Protein AF-A0A355IRQ3-F1 (afdb_monomer_lite)

Structure (mmCIF, N/CA/C/O backbone):
data_AF-A0A355IRQ3-F1
#
_entry.id   AF-A0A355IRQ3-F1
#
loop_
_atom_site.group_PDB
_atom_site.id
_atom_site.type_symbol
_atom_site.label_atom_id
_atom_site.label_alt_id
_atom_site.label_comp_id
_atom_site.label_asym_id
_atom_site.label_entity_id
_atom_site.label_seq_id
_atom_site.pdbx_PDB_ins_code
_atom_site.Cartn_x
_atom_site.Cartn_y
_atom_site.Cartn_z
_atom_site.occupancy
_atom_site.B_iso_or_equiv
_atom_site.auth_seq_id
_atom_site.auth_comp_id
_atom_site.auth_asym_id
_atom_site.auth_atom_id
_atom_site.pdbx_PDB_model_num
ATOM 1 N N . MET A 1 1 ? -15.474 -1.185 21.866 1.00 53.06 1 MET A N 1
ATOM 2 C CA . MET A 1 1 ? -15.477 -0.830 20.425 1.00 53.06 1 MET A CA 1
ATOM 3 C C . MET A 1 1 ? -15.078 -2.040 19.587 1.00 53.06 1 MET A C 1
ATOM 5 O O . MET A 1 1 ? -14.169 -2.759 19.987 1.00 53.06 1 MET A O 1
ATOM 9 N N . LYS A 1 2 ? -15.780 -2.312 18.475 1.00 56.22 2 LYS A N 1
ATOM 10 C CA . LYS A 1 2 ? -15.440 -3.408 17.547 1.00 56.22 2 LYS A CA 1
ATOM 11 C C . LYS A 1 2 ? -14.167 -3.033 16.776 1.00 56.22 2 LYS A C 1
ATOM 13 O O . LYS A 1 2 ? -14.114 -1.946 16.216 1.00 56.22 2 LYS A O 1
ATOM 18 N N . ARG A 1 3 ? -13.163 -3.917 16.748 1.00 62.28 3 ARG A N 1
ATOM 19 C CA . ARG A 1 3 ? -11.967 -3.750 15.904 1.00 62.28 3 ARG A CA 1
ATOM 20 C C . ARG A 1 3 ? -12.352 -3.965 14.442 1.00 62.28 3 ARG A C 1
ATOM 22 O O . ARG A 1 3 ? -12.977 -4.979 14.130 1.00 62.28 3 ARG A O 1
ATOM 29 N N . TYR A 1 4 ? -11.984 -3.039 13.561 1.00 71.12 4 TYR A N 1
ATOM 30 C CA . TYR A 1 4 ? -12.215 -3.179 12.126 1.00 71.12 4 TYR A CA 1
ATOM 31 C C . TYR A 1 4 ? -10.944 -3.669 11.436 1.00 71.12 4 TYR A C 1
ATOM 33 O O . TYR A 1 4 ? -9.907 -3.014 11.494 1.00 71.12 4 TYR A O 1
ATOM 41 N N . ASN A 1 5 ? -11.055 -4.808 10.756 1.00 76.19 5 ASN A N 1
ATOM 42 C CA . ASN A 1 5 ? -10.033 -5.295 9.840 1.00 76.19 5 ASN A CA 1
ATOM 43 C C . ASN A 1 5 ? -10.467 -4.937 8.417 1.00 76.19 5 ASN A C 1
ATOM 45 O O . ASN A 1 5 ? -11.593 -5.246 8.013 1.00 76.19 5 ASN A O 1
ATOM 49 N N . LEU A 1 6 ? -9.582 -4.304 7.655 1.00 80.62 6 LEU A N 1
ATOM 50 C CA . LEU A 1 6 ? -9.783 -4.012 6.244 1.00 80.62 6 LEU A CA 1
ATOM 51 C C . LEU A 1 6 ? -8.797 -4.848 5.433 1.00 80.62 6 LEU A C 1
ATOM 53 O O . LEU A 1 6 ? -7.590 -4.630 5.470 1.00 80.62 6 LEU A O 1
ATOM 57 N N . LYS A 1 7 ? -9.325 -5.838 4.718 1.00 85.12 7 LYS A N 1
ATOM 58 C CA . LYS A 1 7 ? -8.552 -6.607 3.747 1.00 85.12 7 LYS A CA 1
ATOM 59 C C . LYS A 1 7 ? -8.590 -5.861 2.417 1.00 85.12 7 LYS A C 1
ATOM 61 O O . LYS A 1 7 ? -9.678 -5.652 1.885 1.00 85.12 7 LYS A O 1
ATOM 66 N N . CYS A 1 8 ? -7.424 -5.496 1.906 1.00 82.88 8 CYS A N 1
ATOM 67 C CA . CYS A 1 8 ? -7.254 -4.829 0.623 1.00 82.88 8 CYS A CA 1
ATOM 68 C C . CYS A 1 8 ? -6.317 -5.644 -0.262 1.00 82.88 8 CYS A C 1
ATOM 70 O O . CYS A 1 8 ? -5.452 -6.377 0.227 1.00 82.88 8 CYS A O 1
ATOM 72 N N . ARG A 1 9 ? -6.489 -5.487 -1.571 1.00 84.81 9 ARG A N 1
ATOM 73 C CA . ARG A 1 9 ? -5.542 -5.982 -2.557 1.00 84.81 9 ARG A CA 1
ATOM 74 C C . ARG A 1 9 ? -4.904 -4.776 -3.208 1.00 84.81 9 ARG A C 1
ATOM 76 O O . ARG A 1 9 ? -5.582 -4.026 -3.891 1.00 84.81 9 ARG A O 1
ATOM 83 N N . ILE A 1 10 ? -3.609 -4.628 -3.004 1.00 84.81 10 ILE A N 1
ATOM 84 C CA . ILE A 1 10 ? -2.836 -3.593 -3.668 1.00 84.81 10 ILE A CA 1
ATOM 85 C C . ILE A 1 10 ? -2.338 -4.163 -4.989 1.00 84.81 10 ILE A C 1
ATOM 87 O O . ILE A 1 10 ? -1.770 -5.256 -5.020 1.00 84.81 10 ILE A O 1
ATOM 91 N N . VAL A 1 11 ? -2.564 -3.423 -6.064 1.00 83.44 11 VAL A N 1
ATOM 92 C CA . VAL A 1 11 ? -2.026 -3.694 -7.395 1.00 83.44 11 VAL A CA 1
ATOM 93 C C . VAL A 1 11 ? -1.108 -2.538 -7.749 1.00 83.44 11 VAL A C 1
ATOM 95 O O . VAL A 1 11 ? -1.532 -1.383 -7.697 1.00 83.44 11 VAL A O 1
ATOM 98 N N . ILE A 1 12 ? 0.142 -2.850 -8.073 1.00 81.69 12 ILE A N 1
ATOM 99 C CA . ILE A 1 12 ? 1.124 -1.882 -8.553 1.00 81.69 12 ILE A CA 1
ATOM 100 C C . ILE A 1 12 ? 1.572 -2.313 -9.936 1.00 81.69 12 ILE A C 1
ATOM 102 O O . ILE A 1 12 ? 1.991 -3.455 -10.109 1.00 81.69 12 ILE A O 1
ATOM 106 N N . SER A 1 13 ? 1.481 -1.400 -10.892 1.00 79.75 13 SER A N 1
ATOM 107 C CA . SER A 1 13 ? 1.959 -1.595 -12.258 1.00 79.75 13 SER A CA 1
ATOM 108 C C . SER A 1 13 ? 3.079 -0.597 -12.530 1.00 79.75 13 SER A C 1
ATOM 110 O O . SER A 1 13 ? 2.886 0.604 -12.311 1.00 79.75 13 SER A O 1
ATOM 112 N N . SER A 1 14 ? 4.247 -1.094 -12.941 1.00 78.00 14 SER A N 1
ATOM 113 C CA . SER A 1 14 ? 5.386 -0.276 -13.376 1.00 78.00 14 SER A CA 1
ATOM 114 C C . SER A 1 14 ? 6.326 -1.074 -14.280 1.00 78.00 14 SER A C 1
ATOM 116 O O . SER A 1 14 ? 6.249 -2.293 -14.334 1.00 78.00 14 SER A O 1
ATOM 118 N N . HIS A 1 15 ? 7.280 -0.415 -14.934 1.00 76.19 15 HIS A N 1
ATOM 119 C CA . HIS A 1 15 ? 8.288 -1.080 -15.772 1.00 76.19 15 HIS A CA 1
ATOM 120 C C . HIS A 1 15 ? 9.405 -1.798 -14.986 1.00 76.19 15 HIS A C 1
ATOM 122 O O . 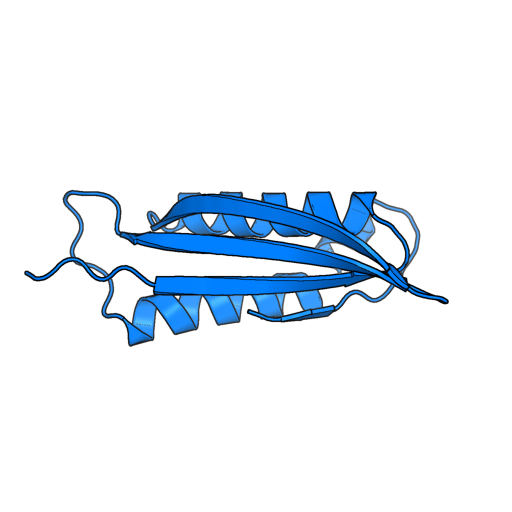HIS A 1 15 ? 10.340 -2.311 -15.595 1.00 76.19 15 HIS A O 1
ATOM 128 N N . SER A 1 16 ? 9.363 -1.805 -13.646 1.00 77.94 16 SER A N 1
ATOM 129 C CA . SER A 1 16 ? 10.364 -2.494 -12.826 1.00 77.94 16 SER A CA 1
ATOM 130 C C . SER A 1 16 ? 9.745 -3.158 -11.602 1.00 77.94 16 SER A C 1
ATOM 132 O O . SER A 1 16 ? 9.164 -2.517 -10.722 1.00 77.94 16 SER A O 1
ATOM 134 N N . LYS A 1 17 ? 9.971 -4.464 -11.472 1.00 80.25 17 LYS A N 1
ATOM 135 C CA . LYS A 1 17 ? 9.682 -5.214 -10.250 1.00 80.25 17 LYS A CA 1
ATOM 136 C C . LYS A 1 17 ? 10.237 -4.552 -8.981 1.00 80.25 17 LYS A C 1
ATOM 138 O O . LYS A 1 17 ? 9.559 -4.561 -7.954 1.00 80.25 17 LYS A O 1
ATOM 143 N N . GLU A 1 18 ? 11.428 -3.963 -9.036 1.00 81.12 18 GLU A N 1
ATOM 144 C CA . GLU A 1 18 ? 12.059 -3.312 -7.880 1.00 81.12 18 GLU A CA 1
ATOM 145 C C . GLU A 1 18 ? 11.260 -2.077 -7.449 1.00 81.12 18 GLU A C 1
ATOM 147 O O . GLU A 1 18 ? 10.993 -1.895 -6.261 1.00 81.12 18 GLU A O 1
ATOM 152 N N . LEU A 1 19 ? 10.784 -1.277 -8.411 1.00 77.81 19 LEU A N 1
ATOM 153 C CA . LEU A 1 19 ? 9.886 -0.149 -8.141 1.00 77.81 19 LEU A CA 1
ATOM 154 C C . LEU A 1 19 ? 8.594 -0.612 -7.469 1.00 77.81 19 LEU A C 1
ATOM 156 O O . LEU A 1 19 ? 8.131 0.005 -6.507 1.00 77.81 19 LEU A O 1
ATOM 160 N N . ASN A 1 20 ? 8.037 -1.727 -7.937 1.00 80.81 20 ASN A N 1
ATOM 161 C CA . ASN A 1 20 ? 6.828 -2.287 -7.354 1.00 80.81 20 ASN A CA 1
ATOM 162 C C . ASN A 1 20 ? 7.037 -2.728 -5.894 1.00 80.81 20 ASN A C 1
ATOM 164 O O . ASN A 1 20 ? 6.192 -2.460 -5.039 1.00 80.81 20 ASN A O 1
ATOM 168 N N . GLU A 1 21 ? 8.152 -3.396 -5.589 1.00 81.44 21 GLU A N 1
ATOM 169 C CA . GLU A 1 21 ? 8.487 -3.820 -4.222 1.00 81.44 21 GLU A CA 1
ATOM 170 C C . GLU A 1 21 ? 8.707 -2.622 -3.294 1.00 81.44 21 GLU A C 1
ATOM 172 O O . GLU A 1 21 ? 8.175 -2.583 -2.179 1.00 81.44 21 GLU A O 1
ATOM 177 N N . VAL A 1 22 ? 9.425 -1.609 -3.781 1.00 83.00 22 VAL A N 1
ATOM 178 C CA . VAL A 1 22 ? 9.672 -0.357 -3.065 1.00 83.00 22 VAL A CA 1
ATOM 179 C C . VAL A 1 22 ? 8.351 0.350 -2.744 1.00 83.00 22 VAL A C 1
ATOM 181 O O . VAL A 1 22 ? 8.111 0.715 -1.590 1.00 83.00 22 VAL A O 1
ATOM 184 N N . ALA A 1 23 ? 7.446 0.478 -3.717 1.00 81.06 23 ALA A N 1
ATOM 185 C CA . ALA A 1 23 ? 6.146 1.118 -3.526 1.00 81.06 23 ALA A CA 1
ATOM 186 C C . ALA A 1 23 ? 5.256 0.375 -2.507 1.00 81.06 23 ALA A C 1
ATOM 188 O O . ALA A 1 23 ? 4.625 1.018 -1.660 1.00 81.06 23 ALA A O 1
ATOM 189 N N . ILE A 1 24 ? 5.253 -0.968 -2.515 1.00 84.25 24 ILE A N 1
ATOM 190 C CA . ILE A 1 24 ? 4.584 -1.771 -1.474 1.00 84.25 24 ILE A CA 1
ATOM 191 C C . ILE A 1 24 ? 5.197 -1.463 -0.103 1.00 84.25 24 ILE A C 1
ATOM 193 O O . ILE A 1 24 ? 4.466 -1.166 0.845 1.00 84.25 24 ILE A O 1
ATOM 197 N N . GLY A 1 25 ? 6.528 -1.496 0.010 1.00 83.94 25 GLY A N 1
ATOM 198 C CA . GLY A 1 25 ? 7.240 -1.214 1.258 1.00 83.94 25 GLY A CA 1
ATOM 199 C C . GLY A 1 25 ? 6.896 0.160 1.836 1.00 83.94 25 GLY A C 1
ATOM 200 O O . GLY A 1 25 ? 6.651 0.293 3.037 1.00 83.94 25 GLY A O 1
ATOM 201 N N . PHE A 1 26 ? 6.781 1.175 0.981 1.00 83.81 26 PHE A N 1
ATOM 202 C CA . PHE A 1 26 ? 6.391 2.515 1.404 1.00 83.81 26 PHE A CA 1
ATOM 203 C C . PHE A 1 26 ? 4.957 2.616 1.887 1.00 83.81 26 PHE A C 1
ATOM 205 O O . PHE A 1 26 ? 4.717 3.258 2.910 1.00 83.81 26 PHE A O 1
ATOM 212 N N . LEU A 1 27 ? 4.012 1.963 1.213 1.00 84.31 27 LEU A N 1
ATOM 213 C CA . LEU A 1 27 ? 2.628 1.930 1.677 1.00 84.31 27 LEU A CA 1
ATOM 214 C C . LEU A 1 27 ? 2.525 1.275 3.064 1.00 84.31 27 LEU A C 1
ATOM 216 O O . LEU A 1 27 ? 1.804 1.768 3.933 1.00 84.31 27 LEU A O 1
ATOM 220 N N . LEU A 1 28 ? 3.287 0.201 3.298 1.00 85.75 28 LEU A N 1
ATOM 221 C CA . LEU A 1 28 ? 3.343 -0.474 4.597 1.00 85.75 28 LEU A CA 1
ATOM 222 C C . LEU A 1 28 ? 3.973 0.414 5.680 1.00 85.75 28 LEU A C 1
ATOM 224 O O . LEU A 1 28 ? 3.419 0.519 6.776 1.00 85.75 28 LEU A O 1
ATOM 228 N N . LYS A 1 29 ? 5.081 1.098 5.371 1.00 87.44 29 LYS A N 1
ATOM 229 C CA . LYS A 1 29 ? 5.738 2.041 6.290 1.00 87.44 29 LYS A CA 1
ATOM 230 C C . LYS A 1 29 ? 4.849 3.245 6.606 1.00 87.44 29 LYS A C 1
ATOM 232 O O . LYS A 1 29 ? 4.766 3.663 7.757 1.00 87.44 29 LYS A O 1
ATOM 237 N N . HIS A 1 30 ? 4.147 3.781 5.607 1.00 85.88 30 HIS A N 1
ATOM 238 C CA . HIS A 1 30 ? 3.188 4.865 5.800 1.00 85.88 30 HIS A CA 1
ATOM 239 C C . HIS A 1 30 ? 2.055 4.437 6.734 1.00 85.88 30 HIS A C 1
ATOM 241 O O . HIS A 1 30 ? 1.765 5.148 7.693 1.00 85.88 30 HIS A O 1
ATOM 247 N N . ALA A 1 31 ? 1.462 3.261 6.502 1.00 84.69 31 ALA A N 1
ATOM 248 C CA . ALA A 1 31 ? 0.433 2.710 7.379 1.00 84.69 31 ALA A CA 1
ATOM 249 C C . ALA A 1 31 ? 0.929 2.616 8.832 1.00 84.69 31 ALA A C 1
ATOM 251 O O . ALA A 1 31 ? 0.222 3.028 9.753 1.00 84.69 31 ALA A O 1
ATOM 252 N N . GLU A 1 32 ? 2.174 2.178 9.041 1.00 84.56 32 GLU A N 1
ATOM 253 C CA . GLU A 1 32 ? 2.768 2.137 10.374 1.00 84.56 32 GLU A CA 1
ATOM 254 C C . GLU A 1 32 ? 2.887 3.525 11.030 1.00 84.56 32 GLU A C 1
ATOM 256 O O . GLU A 1 32 ? 2.559 3.660 12.215 1.00 84.56 32 GLU A O 1
ATOM 261 N N . MET A 1 33 ? 3.308 4.547 10.275 1.00 84.38 33 MET A N 1
ATOM 262 C CA . MET A 1 33 ? 3.427 5.929 10.764 1.00 84.38 33 MET A CA 1
ATOM 263 C C . MET A 1 33 ? 2.087 6.495 11.244 1.00 84.38 33 MET A C 1
ATOM 265 O O . MET A 1 33 ? 2.049 7.219 12.236 1.00 84.38 33 MET A O 1
ATOM 269 N N . ILE A 1 34 ? 0.983 6.124 10.592 1.00 80.69 34 ILE A N 1
ATOM 270 C CA . ILE A 1 34 ? -0.377 6.523 10.989 1.00 80.69 34 ILE A CA 1
ATOM 271 C C . ILE A 1 34 ? -1.036 5.526 11.956 1.00 80.69 34 ILE A C 1
ATOM 273 O O . ILE A 1 34 ? -2.258 5.482 12.085 1.00 80.69 34 ILE A O 1
ATOM 277 N N . GLN A 1 35 ? -0.221 4.729 12.655 1.00 80.62 35 GLN A N 1
ATOM 278 C CA . GLN A 1 35 ? -0.636 3.769 13.684 1.00 80.62 35 GLN A CA 1
ATOM 279 C C . GLN A 1 35 ? -1.582 2.658 13.188 1.00 80.62 35 GLN A C 1
ATOM 281 O O . GLN A 1 35 ? -2.268 2.004 13.979 1.00 80.62 35 GLN A O 1
ATOM 286 N N . ILE A 1 36 ? -1.566 2.375 11.885 1.00 82.31 36 ILE A N 1
ATOM 287 C CA . ILE A 1 36 ? -2.231 1.223 11.281 1.00 82.31 36 ILE A CA 1
ATOM 288 C C . ILE A 1 36 ? -1.221 0.076 11.229 1.00 82.31 36 ILE A C 1
ATOM 290 O O . ILE A 1 36 ? -0.156 0.173 10.626 1.00 82.31 36 ILE A O 1
ATOM 294 N N . ALA A 1 37 ? -1.548 -1.038 11.872 1.00 78.69 37 ALA A N 1
ATOM 295 C CA . ALA A 1 37 ? -0.798 -2.269 11.699 1.00 78.69 37 ALA A CA 1
ATOM 296 C C . ALA A 1 37 ? -1.174 -2.929 10.368 1.00 78.69 37 ALA A C 1
ATOM 298 O O . ALA A 1 37 ? -2.331 -2.912 9.936 1.00 78.69 37 ALA A O 1
ATOM 299 N N . THR A 1 38 ? -0.183 -3.535 9.727 1.00 81.94 38 THR A N 1
ATOM 300 C CA . THR A 1 38 ? -0.340 -4.223 8.451 1.00 81.94 38 THR A CA 1
ATOM 301 C C . THR A 1 38 ? 0.090 -5.674 8.586 1.00 81.94 38 THR A C 1
ATOM 303 O O . THR A 1 38 ? 1.016 -6.012 9.320 1.00 81.94 38 THR A O 1
ATOM 306 N N . GLN A 1 39 ? -0.600 -6.558 7.875 1.00 81.69 39 GLN A N 1
ATOM 307 C CA . GLN A 1 39 ? -0.169 -7.935 7.691 1.00 81.69 39 GLN A CA 1
ATOM 308 C C . GLN A 1 39 ? -0.187 -8.257 6.201 1.00 81.69 39 GLN A C 1
ATOM 310 O O . GLN A 1 39 ? -1.257 -8.426 5.611 1.00 81.69 39 GLN A O 1
ATOM 315 N N . LEU A 1 40 ? 1.002 -8.363 5.606 1.00 81.31 40 LEU A N 1
ATOM 316 C CA . LEU A 1 40 ? 1.178 -8.860 4.246 1.00 81.31 40 LEU A CA 1
ATOM 317 C C . LEU A 1 40 ? 0.896 -10.368 4.240 1.00 81.31 40 LEU A C 1
ATOM 319 O O . LEU A 1 40 ? 1.560 -11.137 4.932 1.00 81.31 40 LEU A O 1
ATOM 323 N N . LYS A 1 41 ? -0.138 -10.793 3.510 1.00 80.75 41 LYS A N 1
ATOM 324 C CA . LYS A 1 41 ? -0.533 -12.207 3.409 1.00 80.75 41 LYS A CA 1
ATOM 325 C C . LYS A 1 41 ? 0.116 -12.896 2.222 1.00 80.75 41 LYS A C 1
ATOM 327 O O . LYS A 1 41 ? 0.431 -14.078 2.307 1.00 80.75 41 LYS A O 1
ATOM 332 N N . ARG A 1 42 ? 0.272 -12.171 1.118 1.00 79.00 42 ARG A N 1
ATOM 333 C CA . ARG A 1 42 ? 0.854 -12.678 -0.120 1.00 79.00 42 ARG A CA 1
ATOM 334 C C . ARG A 1 42 ? 1.364 -11.504 -0.945 1.00 79.00 42 ARG A C 1
ATOM 336 O O . ARG A 1 42 ? 0.669 -10.496 -1.025 1.00 79.00 42 ARG A O 1
ATOM 343 N N . SER A 1 43 ? 2.531 -11.669 -1.557 1.00 80.94 43 SER A N 1
ATOM 344 C CA . SER A 1 43 ? 3.034 -10.799 -2.620 1.00 80.94 43 SER A CA 1
ATOM 345 C C . SER A 1 43 ? 3.360 -11.669 -3.832 1.00 80.94 43 SER A C 1
ATOM 347 O O . SER A 1 43 ? 3.991 -12.714 -3.671 1.00 80.94 43 SER A O 1
ATOM 349 N N . VAL A 1 44 ? 2.873 -11.303 -5.015 1.00 81.56 44 VAL A N 1
ATOM 350 C CA . VAL A 1 44 ? 3.163 -11.992 -6.281 1.00 81.56 44 VAL A CA 1
ATOM 351 C C . VAL A 1 44 ? 3.471 -10.939 -7.328 1.00 81.56 44 VAL A C 1
ATOM 353 O O . VAL A 1 44 ? 2.665 -10.036 -7.519 1.00 81.56 44 VAL A O 1
ATOM 356 N N . THR A 1 45 ? 4.587 -11.083 -8.033 1.00 78.88 45 THR A N 1
ATOM 357 C CA . THR A 1 45 ? 4.874 -10.286 -9.229 1.00 78.88 45 THR A CA 1
ATOM 358 C C . THR A 1 45 ? 4.631 -11.148 -10.452 1.00 78.88 45 THR A C 1
ATOM 360 O O . THR A 1 45 ? 5.135 -12.269 -10.525 1.00 78.88 45 THR A O 1
ATOM 363 N N . LEU A 1 46 ? 3.830 -10.637 -11.380 1.00 76.31 46 LEU A N 1
ATOM 364 C CA . LEU A 1 46 ? 3.598 -11.233 -12.682 1.00 76.31 46 LEU A CA 1
ATOM 365 C C . LEU A 1 46 ? 4.263 -10.345 -13.740 1.00 76.31 46 LEU A C 1
ATOM 367 O O . LEU A 1 46 ? 3.991 -9.141 -13.748 1.00 76.31 46 LEU A O 1
ATOM 371 N N . PRO A 1 47 ? 5.101 -10.915 -14.620 1.00 70.50 47 PRO A N 1
ATOM 372 C CA . PRO A 1 47 ? 5.561 -10.188 -15.790 1.00 70.50 47 PRO A CA 1
ATOM 373 C C . PRO A 1 47 ? 4.360 -9.945 -16.714 1.00 70.50 47 PRO A C 1
ATOM 375 O O . PRO A 1 47 ? 3.586 -10.869 -16.981 1.00 70.50 47 PRO A O 1
ATOM 378 N N . PHE A 1 48 ? 4.189 -8.713 -17.182 1.00 67.50 48 PHE A N 1
ATOM 379 C CA . PHE A 1 48 ? 3.220 -8.351 -18.213 1.00 67.50 48 PHE A CA 1
ATOM 380 C C . PHE A 1 48 ? 3.973 -7.639 -19.339 1.00 67.50 48 PHE A C 1
ATOM 382 O O . PHE A 1 48 ? 4.954 -6.955 -19.079 1.00 67.50 48 PHE A O 1
ATOM 389 N N . GLU A 1 49 ? 3.539 -7.841 -20.581 1.00 65.50 49 GLU A N 1
ATOM 390 C CA . GLU A 1 49 ? 4.295 -7.598 -21.825 1.00 65.50 49 GLU A CA 1
ATOM 391 C C . GLU A 1 49 ? 5.161 -6.318 -21.853 1.00 65.50 49 GLU A C 1
ATOM 393 O O . GLU A 1 49 ? 6.300 -6.380 -22.312 1.00 65.50 49 GLU A O 1
ATOM 398 N N . GLU A 1 50 ? 4.663 -5.197 -21.312 1.00 68.06 50 GLU A N 1
ATOM 399 C CA . GLU A 1 50 ? 5.377 -3.908 -21.229 1.00 68.06 50 GLU A CA 1
ATOM 400 C C . GLU A 1 50 ? 5.588 -3.388 -19.784 1.00 68.06 50 GLU A C 1
ATOM 402 O O . GLU A 1 50 ? 6.340 -2.434 -19.573 1.00 68.06 50 GLU A O 1
ATOM 407 N N . GLU A 1 51 ? 4.966 -4.007 -18.772 1.00 66.19 51 GLU A N 1
ATOM 408 C CA . GLU A 1 51 ? 4.994 -3.578 -17.363 1.00 66.19 51 GLU A CA 1
ATOM 409 C C . GLU A 1 51 ? 4.986 -4.784 -16.407 1.00 66.19 51 GLU A C 1
ATOM 411 O O . GLU A 1 51 ? 4.175 -5.695 -16.528 1.00 66.19 51 GLU A O 1
ATOM 416 N N . ASP A 1 52 ? 5.811 -4.768 -15.365 1.00 75.25 52 ASP A N 1
ATOM 417 C CA . ASP A 1 52 ? 5.660 -5.689 -14.243 1.00 75.25 52 ASP A CA 1
ATOM 418 C C . ASP A 1 52 ? 4.438 -5.295 -13.397 1.00 75.25 52 ASP A C 1
ATOM 420 O O . ASP A 1 52 ? 4.315 -4.158 -12.925 1.00 75.25 52 ASP A O 1
ATOM 424 N N . GLN A 1 53 ? 3.552 -6.257 -13.121 1.00 78.12 53 GLN A N 1
ATOM 425 C CA . GLN A 1 53 ? 2.457 -6.081 -12.166 1.00 78.12 53 GLN A CA 1
ATOM 426 C C . GLN A 1 53 ? 2.748 -6.830 -10.868 1.00 78.12 53 GLN A C 1
ATOM 428 O O . GLN A 1 53 ? 2.859 -8.056 -10.853 1.00 78.12 53 GLN A O 1
ATOM 433 N N . SER A 1 54 ? 2.813 -6.114 -9.747 1.00 81.94 54 SER A N 1
ATOM 434 C CA . SER A 1 54 ? 2.896 -6.716 -8.416 1.00 81.94 54 SER A CA 1
ATOM 435 C C . SER A 1 54 ? 1.570 -6.618 -7.675 1.00 81.94 54 SER A C 1
ATOM 437 O O . SER A 1 54 ? 0.951 -5.560 -7.570 1.00 81.94 54 SER A O 1
ATOM 439 N N . PHE A 1 55 ? 1.167 -7.740 -7.095 1.00 81.50 55 PHE A N 1
ATOM 440 C CA . PHE A 1 55 ? -0.035 -7.900 -6.296 1.00 81.50 55 PHE A CA 1
ATOM 441 C C . PHE A 1 55 ? 0.359 -8.149 -4.849 1.00 81.50 55 PHE A C 1
ATOM 443 O O . PHE A 1 55 ? 1.074 -9.108 -4.567 1.00 81.50 55 PHE A O 1
ATOM 450 N N . ALA A 1 56 ? -0.164 -7.347 -3.928 1.00 80.88 56 ALA A N 1
ATOM 451 C CA . ALA A 1 56 ? 0.005 -7.549 -2.498 1.00 80.88 56 ALA A CA 1
ATOM 452 C C . ALA A 1 56 ? -1.358 -7.629 -1.803 1.00 80.88 56 ALA A C 1
ATOM 454 O O . ALA A 1 56 ? -2.096 -6.647 -1.716 1.00 80.88 56 ALA A O 1
ATOM 455 N N . ASP A 1 57 ? -1.692 -8.803 -1.270 1.00 81.19 57 ASP A N 1
ATOM 456 C CA . ASP A 1 57 ? -2.846 -8.954 -0.386 1.00 81.19 57 ASP A CA 1
ATOM 457 C C . ASP A 1 57 ? -2.421 -8.513 1.024 1.00 81.19 57 ASP A C 1
ATOM 459 O O . ASP A 1 57 ? -1.648 -9.202 1.700 1.00 81.19 57 ASP A O 1
ATOM 463 N N . VAL A 1 58 ? -2.931 -7.365 1.477 1.00 82.25 58 VAL A N 1
ATOM 464 C CA . VAL A 1 58 ? -2.578 -6.760 2.769 1.00 82.25 58 VAL A CA 1
ATOM 465 C C . VAL A 1 58 ? -3.824 -6.604 3.627 1.00 82.25 58 VAL A C 1
ATOM 467 O O . VAL A 1 58 ? -4.873 -6.129 3.189 1.00 82.25 58 VAL A O 1
ATOM 470 N N . VAL A 1 59 ? -3.715 -7.012 4.888 1.00 82.25 59 VAL A N 1
ATOM 471 C CA . VAL A 1 59 ? -4.730 -6.725 5.900 1.00 82.25 59 VAL A CA 1
ATOM 472 C C . VAL A 1 59 ? -4.269 -5.526 6.712 1.00 82.25 59 VAL A C 1
ATOM 474 O O . VAL A 1 59 ? -3.238 -5.591 7.376 1.00 82.25 59 VAL A O 1
ATOM 477 N N . PHE A 1 60 ? -5.052 -4.456 6.673 1.00 81.56 60 PHE A N 1
ATOM 478 C CA . PHE A 1 60 ? -4.886 -3.267 7.493 1.00 81.56 60 PHE A CA 1
ATOM 479 C C . PHE A 1 60 ? -5.791 -3.374 8.717 1.00 81.56 60 PHE A C 1
ATOM 481 O O . PHE A 1 60 ? -6.986 -3.662 8.599 1.00 81.56 60 PHE A O 1
ATOM 488 N N . TYR A 1 61 ? -5.235 -3.150 9.899 1.00 79.88 61 TYR A N 1
ATOM 489 C CA . TYR A 1 61 ? -6.000 -3.106 11.136 1.00 79.88 61 TYR A CA 1
ATOM 490 C C . TYR A 1 61 ? -5.398 -2.092 12.098 1.00 79.88 61 TYR A C 1
ATOM 492 O O . TYR A 1 61 ? -4.200 -1.834 12.118 1.00 79.88 61 TYR A O 1
ATOM 500 N N . GLU A 1 62 ? -6.251 -1.494 12.908 1.00 73.88 62 GLU A N 1
ATOM 501 C CA . GLU A 1 62 ? -5.836 -0.517 13.905 1.00 73.88 62 GLU A CA 1
ATOM 502 C C . GLU A 1 62 ? -4.944 -1.158 14.987 1.00 73.88 62 GLU A C 1
ATOM 504 O O . GLU A 1 62 ? -5.243 -2.255 15.483 1.00 73.88 62 GLU A O 1
ATOM 509 N N . LYS A 1 63 ? -3.839 -0.491 15.364 1.00 73.94 63 LYS A N 1
ATOM 510 C CA . LYS A 1 63 ? -2.993 -0.947 16.480 1.00 73.94 63 LYS A CA 1
ATOM 511 C C . LYS A 1 63 ? -3.814 -0.957 17.782 1.00 73.94 63 LYS A C 1
ATOM 513 O O . LYS A 1 63 ? -4.629 -0.076 18.043 1.00 73.94 63 LYS A O 1
ATOM 518 N N . LYS A 1 64 ? -3.618 -1.992 18.613 1.00 62.53 64 LYS A N 1
ATOM 519 C CA . LYS A 1 64 ? -4.348 -2.154 19.886 1.00 62.53 64 LYS A CA 1
ATOM 520 C C . LYS A 1 64 ? -4.199 -0.896 20.758 1.00 62.53 64 LYS A C 1
ATOM 522 O O . LYS A 1 64 ? -3.086 -0.425 20.945 1.00 62.53 64 LYS A O 1
ATOM 527 N N . GLY A 1 65 ? -5.303 -0.432 21.351 1.00 63.59 65 GLY A N 1
ATOM 528 C CA . GLY A 1 65 ? -5.312 0.683 22.313 1.00 63.59 65 GLY A CA 1
ATOM 529 C C . GLY A 1 65 ? -5.707 2.037 21.721 1.00 63.59 65 GLY A C 1
ATOM 530 O O . GLY A 1 65 ? -5.923 2.980 22.472 1.00 63.59 65 GLY A O 1
ATOM 531 N N . LEU A 1 66 ? -5.875 2.116 20.403 1.00 59.34 66 LEU A N 1
ATOM 532 C CA . LEU A 1 66 ? -6.353 3.296 19.695 1.00 59.34 66 LEU A CA 1
ATOM 533 C C . LEU A 1 66 ? -7.717 2.947 19.090 1.00 59.34 66 LEU A C 1
ATOM 535 O O . LEU A 1 66 ? -7.908 1.832 18.612 1.00 59.34 66 LEU A O 1
ATOM 539 N N . SER A 1 67 ? -8.691 3.847 19.206 1.00 62.06 67 SER A N 1
ATOM 540 C CA . SER A 1 67 ? -9.989 3.746 18.523 1.00 62.06 67 SER A CA 1
ATOM 541 C C . SER A 1 67 ? -10.207 5.010 17.696 1.00 62.06 67 SER A C 1
ATOM 543 O O . SER A 1 67 ? -11.176 5.748 17.876 1.00 62.06 67 SER A O 1
ATOM 545 N N . LEU A 1 68 ? -9.244 5.292 16.838 1.00 62.28 68 LEU A N 1
ATOM 546 C CA . LEU A 1 68 ? -9.170 6.454 15.976 1.00 62.28 68 LEU A CA 1
ATOM 547 C C . LEU A 1 68 ? -9.951 6.260 14.671 1.00 62.28 68 LEU A C 1
ATOM 549 O O . LEU A 1 68 ? -10.471 7.242 14.141 1.00 62.28 68 LEU A O 1
ATOM 553 N N . PHE A 1 69 ? -10.086 5.033 14.148 1.00 68.81 69 PHE A N 1
ATOM 554 C CA . PHE A 1 69 ? -10.586 4.852 12.779 1.00 68.81 69 PHE A CA 1
ATOM 555 C C . PHE A 1 69 ? -11.870 4.023 12.652 1.00 68.81 69 PHE A C 1
ATOM 557 O O . PHE A 1 69 ? -11.946 2.836 12.965 1.00 68.81 69 PHE A O 1
ATOM 564 N N . SER A 1 70 ? -12.890 4.635 12.043 1.00 79.06 70 SER A N 1
ATOM 565 C CA . SER A 1 70 ? -13.972 3.879 11.405 1.00 79.06 70 SER A CA 1
ATOM 566 C C . SER A 1 70 ? -13.442 3.125 10.178 1.00 79.06 70 SER A C 1
ATOM 568 O O . SER A 1 70 ? -12.462 3.540 9.558 1.00 79.06 70 SER A O 1
ATOM 570 N N . LYS A 1 71 ? -14.134 2.060 9.746 1.00 77.88 71 LYS A N 1
ATOM 571 C CA . LYS A 1 71 ? -13.795 1.328 8.507 1.00 77.88 71 LYS A CA 1
ATOM 572 C C . LYS A 1 71 ? -13.638 2.260 7.290 1.00 77.88 71 LYS A C 1
ATOM 574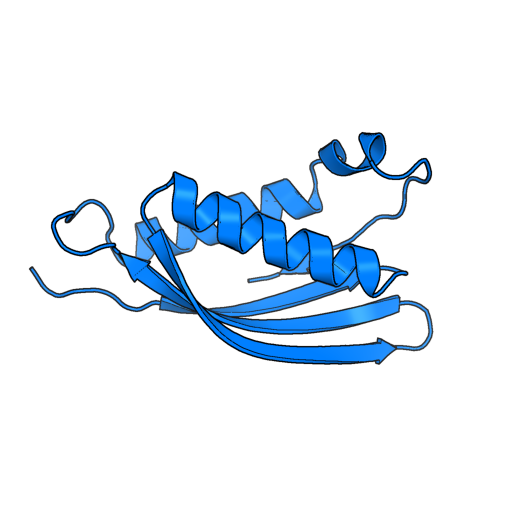 O O . LYS A 1 71 ? -12.753 2.050 6.467 1.00 77.88 71 LYS A O 1
ATOM 579 N N . ARG A 1 72 ? -14.475 3.303 7.193 1.00 82.88 72 ARG A N 1
ATOM 580 C CA . ARG A 1 72 ? -14.418 4.313 6.121 1.00 82.88 72 ARG A CA 1
ATOM 581 C C . ARG A 1 72 ? -13.183 5.205 6.236 1.00 82.88 72 ARG A C 1
ATOM 583 O O . ARG A 1 72 ? -12.552 5.485 5.223 1.00 82.88 72 ARG A O 1
ATOM 590 N N . ALA A 1 73 ? -12.838 5.632 7.450 1.00 81.81 73 ALA A N 1
ATOM 591 C CA . ALA A 1 73 ? -11.643 6.437 7.685 1.00 81.81 73 ALA A CA 1
ATOM 592 C C . ALA A 1 73 ? -10.373 5.643 7.347 1.00 81.81 73 ALA A C 1
ATOM 594 O O . ALA A 1 73 ? -9.526 6.150 6.621 1.00 81.81 73 ALA A O 1
ATOM 595 N N . LEU A 1 74 ? -10.304 4.374 7.769 1.00 81.25 74 LEU A N 1
ATOM 596 C CA . LEU A 1 74 ? -9.201 3.469 7.446 1.00 81.25 74 LEU A CA 1
ATOM 597 C C . LEU A 1 74 ? -9.024 3.316 5.926 1.00 81.25 74 LEU A C 1
ATOM 599 O O . LEU A 1 74 ? -7.930 3.509 5.409 1.00 81.25 74 LEU A O 1
ATOM 603 N N . TYR A 1 75 ? -10.112 3.056 5.195 1.00 85.25 75 TYR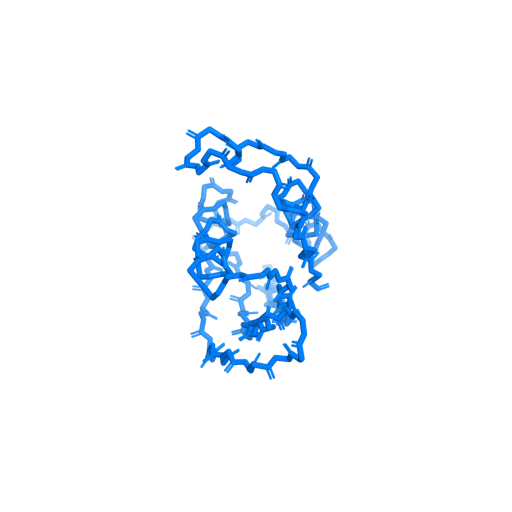 A N 1
ATOM 604 C CA . TYR A 1 75 ? -10.081 2.967 3.732 1.00 85.25 75 TYR A CA 1
ATOM 605 C C . TYR A 1 75 ? -9.607 4.267 3.067 1.00 85.25 75 TYR A C 1
ATOM 607 O O . TYR A 1 75 ? -8.756 4.229 2.183 1.00 85.25 75 TYR A O 1
ATOM 615 N N . ASN A 1 76 ? -10.116 5.421 3.508 1.00 85.81 76 ASN A N 1
ATOM 616 C CA . ASN A 1 76 ? -9.734 6.714 2.940 1.00 85.81 76 ASN A CA 1
ATOM 617 C C . ASN A 1 76 ? -8.252 7.042 3.173 1.00 85.81 76 ASN A C 1
ATOM 619 O O . ASN A 1 76 ? -7.627 7.612 2.283 1.00 85.81 76 ASN A O 1
ATOM 623 N N . GLN A 1 77 ? -7.687 6.660 4.324 1.00 83.62 77 GLN A N 1
ATOM 624 C CA . GLN A 1 77 ? -6.259 6.826 4.611 1.00 83.62 77 GLN A CA 1
ATOM 625 C C . GLN A 1 77 ? -5.397 5.978 3.668 1.00 83.62 77 GLN A C 1
ATOM 627 O O . GLN A 1 77 ? -4.501 6.509 3.016 1.00 83.62 77 GLN A O 1
ATOM 632 N N . ILE A 1 78 ? -5.708 4.684 3.515 1.00 84.94 78 ILE A N 1
ATOM 633 C CA . ILE A 1 78 ? -4.933 3.798 2.629 1.00 84.94 78 ILE A CA 1
ATOM 634 C C . ILE A 1 78 ? -5.091 4.203 1.155 1.00 84.94 78 ILE A C 1
ATOM 636 O O . ILE A 1 78 ? -4.103 4.255 0.425 1.00 84.94 78 ILE A O 1
ATOM 640 N N . LYS A 1 79 ? -6.307 4.559 0.717 1.00 85.38 79 LYS A N 1
ATOM 641 C CA . LYS A 1 79 ? -6.551 5.065 -0.642 1.00 85.38 79 LYS A CA 1
ATOM 642 C C . LYS A 1 79 ? -5.792 6.369 -0.902 1.00 85.38 79 LYS A C 1
ATOM 644 O O . LYS A 1 79 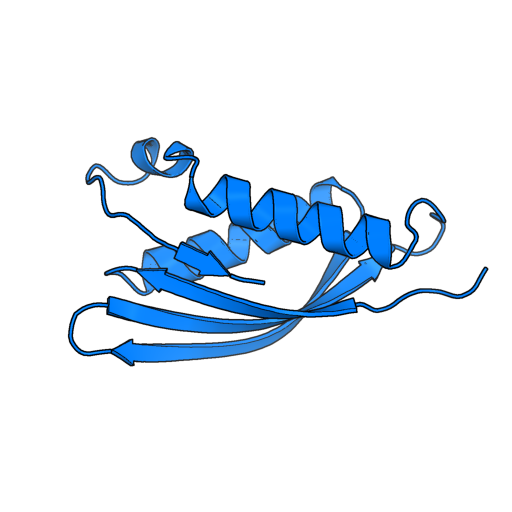? -5.208 6.526 -1.969 1.00 85.38 79 LYS A O 1
ATOM 649 N N . GLY A 1 80 ? -5.798 7.293 0.060 1.00 84.38 80 GLY A N 1
ATOM 650 C CA . GLY A 1 80 ? -5.052 8.547 -0.021 1.00 84.38 80 GLY A CA 1
ATOM 651 C C . GLY A 1 80 ? -3.548 8.307 -0.134 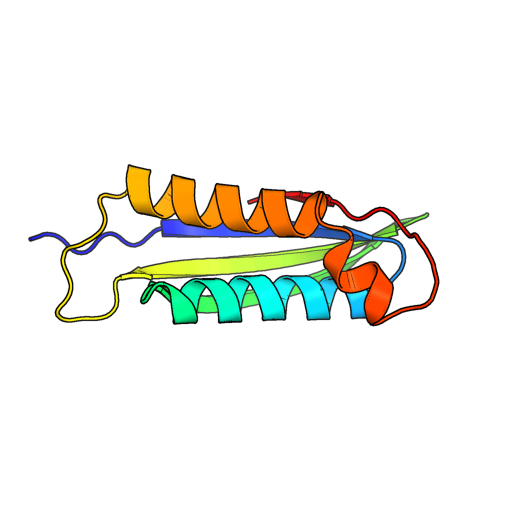1.00 84.38 80 GLY A C 1
ATOM 652 O O . GLY A 1 80 ? -2.912 8.873 -1.015 1.00 84.38 80 GLY A O 1
ATOM 653 N N . ALA A 1 81 ? -2.999 7.409 0.685 1.00 83.50 81 ALA A N 1
ATOM 654 C CA . ALA A 1 81 ? -1.590 7.030 0.635 1.00 83.50 81 ALA A CA 1
ATOM 655 C C . ALA A 1 81 ? -1.200 6.400 -0.709 1.00 83.50 81 ALA A C 1
ATOM 657 O O . ALA A 1 81 ? -0.195 6.784 -1.296 1.00 83.50 81 ALA A O 1
ATOM 658 N N . ALA A 1 82 ? -2.011 5.482 -1.237 1.00 84.38 82 ALA A N 1
ATOM 659 C CA . ALA A 1 82 ? -1.767 4.869 -2.540 1.00 84.38 82 ALA A CA 1
ATOM 660 C C . ALA A 1 82 ? -1.875 5.861 -3.702 1.00 84.38 82 ALA A C 1
ATOM 662 O O . ALA A 1 82 ? -1.055 5.825 -4.620 1.00 84.38 82 ALA A O 1
ATOM 663 N N . TYR A 1 83 ? -2.846 6.777 -3.647 1.00 84.75 83 TYR A N 1
ATOM 664 C CA . TYR A 1 83 ? -2.928 7.873 -4.605 1.00 84.75 83 TYR A CA 1
ATOM 665 C C . TYR A 1 83 ? -1.663 8.724 -4.537 1.00 84.75 83 TYR A C 1
ATOM 667 O O . TYR A 1 83 ? -1.011 8.897 -5.557 1.00 84.75 83 TYR A O 1
ATOM 675 N N . LEU A 1 84 ? -1.264 9.173 -3.343 1.00 74.88 84 LEU A N 1
ATOM 676 C CA . LEU A 1 84 ? -0.042 9.952 -3.154 1.00 74.88 84 LEU A CA 1
ATOM 677 C C . LEU A 1 84 ? 1.185 9.213 -3.683 1.00 74.88 84 LEU A C 1
ATOM 679 O O . LEU A 1 84 ? 1.961 9.823 -4.399 1.00 74.88 84 LEU A O 1
ATOM 683 N N . ILE A 1 85 ? 1.337 7.916 -3.423 1.00 75.88 85 ILE A N 1
ATOM 684 C CA . ILE A 1 85 ? 2.423 7.114 -4.002 1.00 75.88 85 ILE A CA 1
ATOM 685 C C . ILE A 1 85 ? 2.344 7.118 -5.540 1.00 75.88 85 ILE A C 1
ATOM 687 O O . ILE A 1 85 ? 3.365 7.295 -6.180 1.00 75.88 85 ILE A O 1
ATOM 691 N N . SER A 1 86 ? 1.153 7.026 -6.137 1.00 72.25 86 SER A N 1
ATOM 692 C CA . SER A 1 86 ? 0.974 7.023 -7.603 1.00 72.25 86 SER A CA 1
ATOM 693 C C . SER A 1 86 ? 1.253 8.370 -8.285 1.00 72.25 86 SER A C 1
ATOM 695 O O . SER A 1 86 ? 1.767 8.393 -9.397 1.00 72.25 86 SER A O 1
ATOM 697 N N . VAL A 1 87 ? 0.868 9.502 -7.675 1.00 68.00 87 VAL A N 1
ATOM 698 C CA . VAL A 1 87 ? 1.051 10.847 -8.276 1.00 68.00 87 VAL A CA 1
ATOM 699 C C . VAL A 1 87 ? 2.306 11.565 -7.807 1.00 68.00 87 VAL A C 1
ATOM 701 O O . VAL A 1 87 ? 2.841 12.402 -8.535 1.00 68.00 87 VAL A O 1
ATOM 704 N N . SER A 1 88 ? 2.773 11.306 -6.586 1.00 57.84 88 SER A N 1
ATOM 705 C CA . SER A 1 88 ? 3.990 11.939 -6.104 1.00 57.84 88 SER A CA 1
ATOM 706 C C . SER A 1 88 ? 5.177 11.242 -6.756 1.00 57.84 88 SER A C 1
ATOM 708 O O . SER A 1 88 ? 5.647 10.189 -6.333 1.00 57.84 88 SER A O 1
ATOM 710 N N . GLY A 1 89 ? 5.747 11.906 -7.754 1.00 49.69 89 GLY A N 1
ATOM 711 C CA . GLY A 1 89 ? 7.119 11.676 -8.194 1.00 49.69 89 GLY A CA 1
ATOM 712 C C . GLY A 1 89 ? 8.160 11.927 -7.088 1.00 49.69 89 GLY A C 1
ATOM 713 O O . GLY A 1 89 ? 9.293 12.254 -7.401 1.00 49.69 89 GLY A O 1
ATOM 714 N N . PHE A 1 90 ? 7.823 11.801 -5.797 1.00 49.59 90 PHE A N 1
ATOM 715 C CA . PHE A 1 90 ? 8.759 11.896 -4.674 1.00 49.59 90 PHE A CA 1
ATOM 716 C C . PHE A 1 90 ? 9.838 10.799 -4.761 1.00 49.59 90 PHE A C 1
ATOM 718 O O . PHE A 1 90 ? 10.956 10.990 -4.293 1.00 49.59 90 PHE A O 1
ATOM 725 N N . TYR A 1 91 ? 9.542 9.689 -5.451 1.00 48.34 91 TYR A N 1
ATOM 726 C CA . TYR A 1 91 ? 10.518 8.649 -5.801 1.00 48.34 91 TYR A CA 1
ATOM 727 C C . TYR A 1 91 ? 11.350 8.939 -7.058 1.00 48.34 91 TYR A C 1
ATOM 729 O O . TYR A 1 91 ? 12.341 8.247 -7.276 1.00 48.34 91 TYR A O 1
ATOM 737 N N . ASN A 1 92 ? 11.061 10.014 -7.809 1.00 45.69 92 ASN A N 1
ATOM 738 C CA . ASN A 1 92 ? 11.945 10.498 -8.884 1.00 45.69 92 ASN A CA 1
ATOM 739 C C . ASN A 1 92 ? 13.294 11.018 -8.351 1.00 45.69 92 ASN A C 1
ATOM 741 O O . ASN A 1 92 ? 14.198 11.274 -9.137 1.00 45.69 92 ASN A O 1
ATOM 745 N N . MET A 1 93 ? 13.449 11.203 -7.032 1.00 44.69 93 MET A N 1
ATOM 746 C CA . MET A 1 93 ? 14.742 11.538 -6.418 1.00 44.69 93 MET A CA 1
ATOM 747 C C . MET A 1 93 ? 15.588 10.306 -6.066 1.00 44.69 93 MET A C 1
ATOM 749 O O . MET A 1 93 ? 16.793 10.448 -5.879 1.00 44.69 93 MET A O 1
ATOM 753 N N . ALA A 1 94 ? 14.992 9.110 -5.979 1.00 48.25 94 ALA A N 1
ATOM 754 C CA . ALA A 1 94 ? 15.723 7.873 -5.689 1.00 48.25 94 ALA A CA 1
ATOM 755 C C . ALA A 1 94 ? 16.170 7.132 -6.961 1.00 48.25 94 ALA A C 1
ATOM 757 O O . ALA A 1 94 ? 17.131 6.369 -6.905 1.00 48.25 94 ALA A O 1
ATOM 758 N N . LEU A 1 95 ? 15.511 7.367 -8.102 1.00 45.25 95 LEU A N 1
ATOM 759 C CA . LEU A 1 95 ? 15.851 6.764 -9.391 1.00 45.25 95 LEU A CA 1
ATOM 760 C C . LEU A 1 95 ? 15.781 7.826 -10.506 1.00 45.25 95 LEU A C 1
ATOM 762 O O . LEU A 1 95 ? 14.760 8.498 -10.634 1.00 45.25 95 LEU A O 1
ATOM 766 N N . PRO A 1 96 ? 16.839 7.994 -11.323 1.00 43.59 96 PRO A N 1
ATOM 767 C CA . PRO A 1 96 ? 16.995 9.115 -12.257 1.00 43.59 96 PRO A CA 1
ATOM 768 C C . PRO A 1 96 ? 16.107 9.054 -13.517 1.00 43.59 96 PRO A C 1
ATOM 770 O O . PRO A 1 96 ? 16.393 9.742 -14.494 1.00 43.59 96 PRO A O 1
ATOM 773 N N . GLN A 1 97 ? 15.032 8.262 -13.537 1.00 50.47 97 GLN A N 1
ATOM 774 C CA . GLN A 1 97 ? 14.134 8.161 -14.691 1.00 50.47 97 GLN A CA 1
ATOM 775 C C . GLN A 1 97 ? 12.666 8.280 -14.277 1.00 50.47 97 GLN A C 1
ATOM 777 O O . GLN A 1 97 ? 12.184 7.553 -13.411 1.00 50.47 97 GLN A O 1
ATOM 782 N N . GLN A 1 98 ? 11.966 9.210 -14.932 1.00 52.12 98 GLN A N 1
ATOM 783 C CA . GLN A 1 98 ? 10.529 9.440 -14.804 1.00 52.12 98 GLN A CA 1
ATOM 784 C C . GLN A 1 98 ? 9.758 8.291 -15.463 1.00 52.12 98 GLN A C 1
ATOM 786 O O . GLN A 1 98 ? 9.362 8.391 -16.620 1.00 52.12 98 GLN A O 1
ATOM 791 N N . HIS A 1 99 ? 9.549 7.201 -14.732 1.00 55.78 99 HIS A N 1
ATOM 792 C CA . HIS A 1 99 ? 8.650 6.129 -15.158 1.00 55.78 99 HIS A CA 1
ATOM 793 C C . HIS A 1 99 ? 7.333 6.248 -14.387 1.00 55.78 99 HIS A C 1
ATOM 795 O O . HIS A 1 99 ? 7.359 6.194 -13.153 1.00 55.78 99 HIS A O 1
ATOM 801 N N . PRO A 1 100 ? 6.184 6.458 -15.056 1.00 59.75 100 PRO A N 1
ATOM 802 C CA . PRO A 1 100 ? 4.894 6.484 -14.380 1.00 59.75 100 PRO A CA 1
ATOM 803 C C . PRO A 1 100 ? 4.595 5.099 -13.790 1.00 59.75 100 PRO A C 1
ATOM 805 O O . PRO A 1 100 ? 4.823 4.079 -14.430 1.00 59.75 100 PRO A O 1
ATOM 808 N N . TYR A 1 101 ? 4.072 5.051 -12.566 1.00 67.56 101 TYR A N 1
ATOM 809 C CA . TYR A 1 101 ? 3.563 3.820 -11.963 1.00 67.56 101 TYR A CA 1
ATOM 810 C C . TYR A 1 101 ? 2.210 4.085 -11.312 1.00 67.56 101 TYR A C 1
ATOM 812 O O . TYR A 1 101 ? 1.930 5.176 -10.811 1.00 67.56 101 TYR A O 1
ATOM 820 N N . LYS A 1 102 ? 1.339 3.077 -11.341 1.00 70.19 102 LYS A N 1
ATOM 821 C CA . LYS A 1 102 ? -0.041 3.180 -10.858 1.00 70.19 102 LYS A CA 1
ATOM 822 C C . LYS A 1 102 ? -0.243 2.234 -9.684 1.00 70.19 102 LYS A C 1
ATOM 824 O O . LYS A 1 102 ? -0.100 1.026 -9.842 1.00 70.19 102 LYS A O 1
ATOM 829 N N . VAL A 1 103 ? -0.623 2.775 -8.527 1.00 70.69 103 VAL A N 1
ATOM 830 C CA . VAL A 1 103 ? -1.021 2.002 -7.343 1.00 70.69 103 VAL A CA 1
ATOM 831 C C . VAL A 1 103 ? -2.538 2.054 -7.190 1.00 70.69 103 VAL A C 1
ATOM 833 O O . VAL A 1 103 ? -3.140 3.123 -7.089 1.00 70.69 103 VAL A O 1
ATOM 836 N N . VAL A 1 104 ? -3.168 0.886 -7.137 1.00 73.19 104 VAL A N 1
ATOM 837 C CA . VAL A 1 104 ? -4.605 0.718 -6.887 1.00 73.19 104 VAL A CA 1
ATOM 838 C C . VAL A 1 104 ? -4.782 -0.139 -5.635 1.00 73.19 104 VAL A C 1
ATOM 840 O O . VAL A 1 104 ? -4.067 -1.121 -5.467 1.00 73.19 104 VAL A O 1
ATOM 843 N N . VAL A 1 105 ? -5.708 0.241 -4.749 1.00 70.75 105 VAL A N 1
ATOM 844 C CA . VAL A 1 105 ? -6.006 -0.428 -3.461 1.00 70.75 105 VAL A CA 1
ATOM 845 C C . VAL A 1 105 ? -7.446 -0.905 -3.416 1.00 70.75 105 VAL A C 1
ATOM 847 O O . VAL A 1 105 ? -8.312 -0.120 -3.867 1.00 70.75 105 VAL A O 1
#

Radius of gyration: 14.24 Å; chains: 1; bounding box: 32×25×44 Å

Sequence (105 aa):
MKRYNLKCRIVISSHSKELNEVAIGFLLKHAEMIQIATQLKRSVTLPFEEEDQSFADVVFYEKKGLSLFSKRALYNQIKGAAYLISVSGFYNMALPQQHPYKVVV

pLDDT: mean 74.3, std 11.66, range [43.59, 87.44]

Foldseek 3Di:
DDWDKDWDKKKKKWQDPVLVVVLVVQLQVQCVVVQKHKDFPDWDWDDDPRIIIIITTMITTHHPPDPPDDPVRSVVSSQVSQVCSQPPPVVCVVPVDPIHMHIDD

Secondary 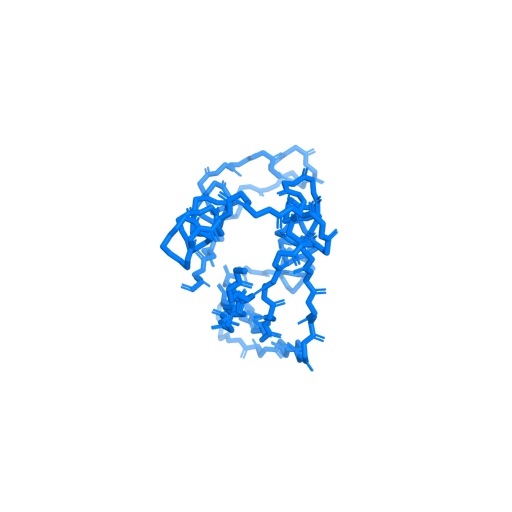structure (DSSP, 8-state):
-PPPEEEEEEEEEES-HHHHHHHHHHHHHHHHHTTEEEEEEEEEEEEETTEEEEEEEEEEEEPTT-----HHHHHHHHHHHHHHHHH-GGGGGTSSS----EEE-